Protein AF-A0A1U7M8W2-F1 (afdb_monomer)

Foldseek 3Di:
DVVVVVVVVVVVVVVVVVVVVVVVVVVVVVVVVVVVVVVVVVVVVVVVVVVVVVVVVVVVVVVVVVVVVVVVVVVVVVVVVVVVVVVVVVVVVVLVVLLVQLVVVVVVVDDLVVSCVVSVHDSVSSVVSCVVPVPD

Nearest PDB structures (foldseek):
  1tro-assembly2_E  TM=6.449E-01  e=9.296E-01  Escherichia coli str. K-12 substr. W3110
  3frw-assembly2_D  TM=6.941E-01  e=1.634E+00  Blautia obeum AT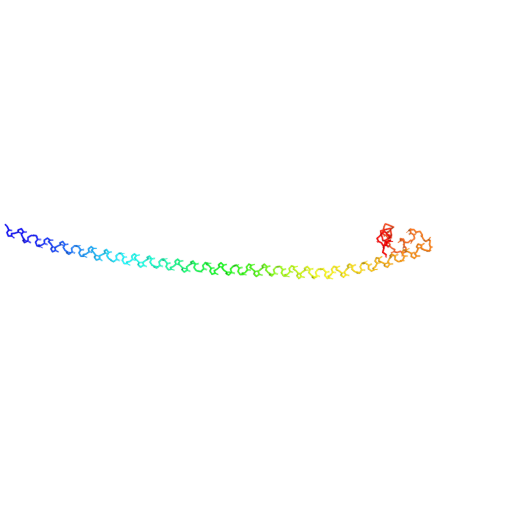CC 29174
  3g1c-assembly1_A-2  TM=7.131E-01  e=4.381E+00  Lachnospira eligens ATCC 27750

Secondary structure (DSSP, 8-state):
-HHHHHHHHHHHHHHHHHHHHHHHHHHHHHHHHHHHHHHHHHHHHHHHHHHHHHHHHHHHHHHHHHHHHHHHHHHHHHHHHHHHHHHHHHHHHHHHHHHHHHHHHHHTT--HHHHHHHHT--HHHHHHHHHHSTT-

pLDDT: mean 77.67, std 12.47, range [48.0, 93.56]

Sequence (136 aa):
MFYILIISGIFFIAFGTILEKKHGKLKKDLFIDEIYNEKNRDNKIYNDKREVELLEKRLEMLEEMLFTKVLNEEINNSTTIEEDIQEEMSVEEDSMEKYRLIVKYEKQKKSLDEISKLLGINKGEVLLLKNLYKNS

Organism: NCBI:txid1123403

Mean predicted aligned error: 19.5 Å

Structure (mmCIF, N/CA/C/O backbone):
data_AF-A0A1U7M8W2-F1
#
_entry.id   AF-A0A1U7M8W2-F1
#
loop_
_atom_site.group_PDB
_atom_site.id
_atom_site.type_symbol
_atom_site.label_atom_id
_atom_site.label_alt_id
_atom_site.label_comp_id
_atom_site.label_asym_id
_atom_site.label_entity_id
_atom_site.label_seq_id
_atom_site.pdbx_PDB_ins_code
_atom_site.Cartn_x
_atom_site.Cartn_y
_atom_site.Cartn_z
_atom_site.occupancy
_atom_site.B_iso_or_equiv
_atom_site.auth_seq_id
_atom_site.auth_comp_id
_atom_site.auth_asym_id
_atom_site.auth_atom_id
_atom_site.pdbx_PDB_model_num
ATOM 1 N N . MET A 1 1 ? 33.450 9.479 -92.700 1.00 64.44 1 MET A N 1
ATOM 2 C CA . MET A 1 1 ? 33.296 8.215 -91.942 1.00 64.44 1 MET A CA 1
ATOM 3 C C . MET A 1 1 ? 34.304 8.095 -90.796 1.00 64.44 1 MET A C 1
ATOM 5 O O . MET A 1 1 ? 33.867 7.908 -89.672 1.00 64.44 1 MET A O 1
ATOM 9 N N . PHE A 1 2 ? 35.611 8.298 -91.015 1.00 74.81 2 PHE A N 1
ATOM 10 C CA . PHE A 1 2 ? 36.640 8.154 -89.961 1.00 74.81 2 PHE A CA 1
ATOM 11 C C . PHE A 1 2 ? 36.500 9.124 -88.763 1.00 74.81 2 PHE A C 1
ATOM 13 O O . PHE A 1 2 ? 36.652 8.721 -87.616 1.00 74.81 2 PHE A O 1
ATOM 20 N N . TYR A 1 3 ? 36.129 10.386 -89.002 1.00 83.75 3 TYR A N 1
ATOM 21 C CA . TYR A 1 3 ? 35.966 11.386 -87.932 1.00 83.75 3 TYR A CA 1
ATOM 22 C C . TYR A 1 3 ? 34.808 11.091 -86.966 1.00 83.75 3 TYR A C 1
ATOM 24 O O . TYR A 1 3 ? 34.891 11.433 -85.791 1.00 83.75 3 TYR A O 1
ATOM 32 N N . ILE A 1 4 ? 33.751 10.418 -87.432 1.00 82.62 4 ILE A N 1
ATOM 33 C CA . ILE A 1 4 ? 32.584 10.078 -86.602 1.00 82.62 4 ILE A CA 1
ATOM 34 C C . ILE A 1 4 ? 32.973 9.028 -85.549 1.00 82.62 4 ILE A C 1
ATOM 36 O O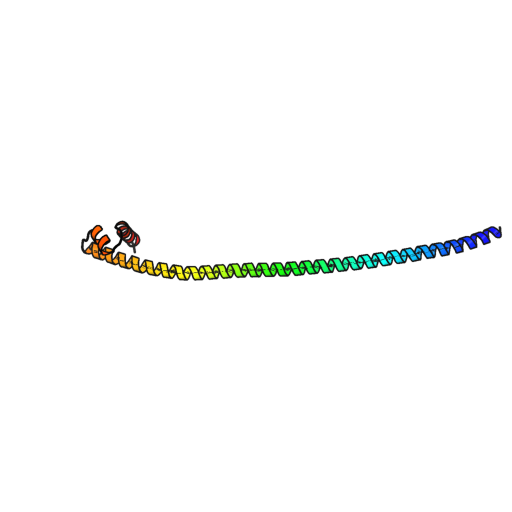 . ILE A 1 4 ? 32.561 9.134 -84.397 1.00 82.62 4 ILE A O 1
ATOM 40 N N . LEU A 1 5 ? 33.834 8.071 -85.916 1.00 81.69 5 LEU A N 1
ATOM 41 C CA . LEU A 1 5 ? 34.383 7.070 -84.994 1.00 81.69 5 LEU A CA 1
ATOM 42 C C . LEU A 1 5 ? 35.259 7.709 -83.908 1.00 81.69 5 LEU A C 1
ATOM 44 O O . LEU A 1 5 ? 35.133 7.360 -82.736 1.00 81.69 5 LEU A O 1
ATOM 48 N N . ILE A 1 6 ? 36.094 8.685 -84.275 1.00 84.62 6 ILE A N 1
ATOM 49 C CA . ILE A 1 6 ? 36.967 9.391 -83.323 1.00 84.62 6 ILE A CA 1
ATOM 50 C C . ILE A 1 6 ? 36.136 10.214 -82.327 1.00 84.62 6 ILE A C 1
ATOM 52 O O . ILE A 1 6 ? 36.362 10.139 -81.120 1.00 84.62 6 ILE A O 1
ATOM 56 N N . ILE A 1 7 ? 35.134 10.952 -82.814 1.00 87.44 7 ILE A N 1
ATOM 57 C CA . ILE A 1 7 ? 34.247 11.762 -81.963 1.00 87.44 7 ILE A CA 1
ATOM 58 C C . ILE A 1 7 ? 33.412 10.867 -81.034 1.00 87.44 7 ILE A C 1
ATOM 60 O O . ILE A 1 7 ? 33.264 11.178 -79.853 1.00 87.44 7 ILE A O 1
ATOM 64 N N . SER A 1 8 ? 32.922 9.726 -81.530 1.00 84.44 8 SER A N 1
ATOM 65 C CA . SER A 1 8 ? 32.188 8.749 -80.720 1.00 84.44 8 SER A CA 1
ATOM 66 C C . SER A 1 8 ? 33.053 8.160 -79.599 1.00 84.44 8 SER A C 1
ATOM 68 O O . SER A 1 8 ? 32.593 8.079 -78.462 1.00 84.44 8 SER A O 1
ATOM 70 N N . GLY A 1 9 ? 34.321 7.834 -79.872 1.00 84.38 9 GLY A N 1
ATOM 71 C CA . GLY A 1 9 ? 35.248 7.335 -78.851 1.00 84.38 9 GLY A CA 1
ATOM 72 C C . GLY A 1 9 ? 35.491 8.339 -77.720 1.00 84.38 9 GLY A C 1
ATOM 73 O O . GLY A 1 9 ? 35.399 7.987 -76.545 1.00 84.38 9 GLY A O 1
ATOM 74 N N . ILE A 1 10 ? 35.721 9.611 -78.063 1.00 86.69 10 ILE A N 1
ATOM 75 C CA . ILE A 1 10 ? 35.907 10.687 -77.073 1.00 86.69 10 ILE A CA 1
ATOM 76 C C . ILE A 1 10 ? 34.631 10.881 -76.241 1.00 86.69 10 ILE A C 1
ATOM 78 O O . ILE A 1 10 ? 34.704 11.053 -75.022 1.00 86.69 10 ILE A O 1
ATOM 82 N N . PHE A 1 11 ? 33.459 10.793 -76.878 1.00 88.56 11 PHE A N 1
ATOM 83 C CA . PHE A 1 11 ? 32.172 10.880 -76.193 1.00 88.56 11 PHE A CA 1
ATOM 84 C C . PHE A 1 11 ? 31.985 9.751 -75.169 1.00 88.56 11 PHE A C 1
ATOM 86 O O . PHE A 1 11 ? 31.603 10.028 -74.035 1.00 88.56 11 PHE A O 1
ATOM 93 N N . PHE A 1 12 ? 32.316 8.502 -75.511 1.00 87.44 12 PHE A N 1
ATOM 94 C CA . PHE A 1 12 ? 32.207 7.376 -74.575 1.00 87.44 12 PHE A CA 1
ATOM 95 C C . PHE A 1 12 ? 33.152 7.495 -73.372 1.00 87.44 12 PHE A C 1
ATOM 97 O O . PHE A 1 12 ? 32.749 7.172 -72.256 1.00 87.44 12 PHE A O 1
ATOM 104 N N . ILE A 1 13 ? 34.370 8.011 -73.562 1.00 84.62 13 ILE A N 1
ATOM 105 C CA . ILE A 1 13 ? 35.327 8.233 -72.464 1.00 84.62 13 ILE A CA 1
ATOM 106 C C . ILE A 1 13 ? 34.808 9.319 -71.509 1.00 84.62 13 ILE A C 1
ATOM 108 O O . ILE A 1 13 ? 34.775 9.128 -70.290 1.00 84.62 13 ILE A O 1
ATOM 112 N N . ALA A 1 14 ? 34.338 10.446 -72.052 1.00 83.56 14 ALA A N 1
ATOM 113 C CA . ALA A 1 14 ? 33.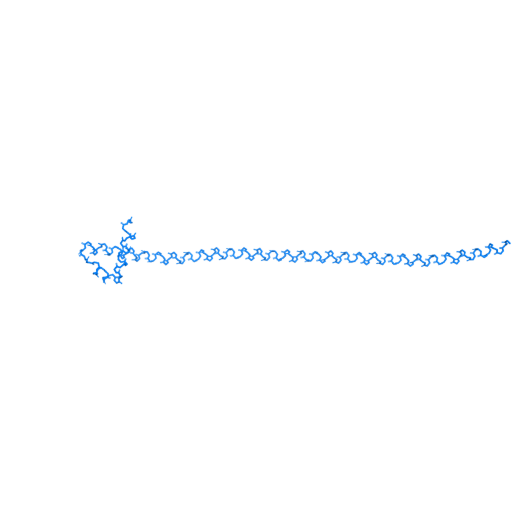746 11.514 -71.247 1.00 83.56 14 ALA A CA 1
ATOM 114 C C . ALA A 1 14 ? 32.483 11.031 -70.512 1.00 83.56 14 ALA A C 1
ATOM 116 O O . ALA A 1 14 ? 32.309 11.301 -69.324 1.00 83.56 14 ALA A O 1
ATOM 117 N N . PHE A 1 15 ? 31.636 10.255 -71.189 1.00 85.50 15 PHE A N 1
ATOM 118 C CA . PHE A 1 15 ? 30.420 9.694 -70.611 1.00 85.50 15 PHE A CA 1
ATOM 119 C C . PHE A 1 15 ? 30.725 8.699 -69.479 1.00 85.50 15 PHE A C 1
ATOM 121 O O . PHE A 1 15 ? 30.130 8.799 -68.405 1.00 85.50 15 PHE A O 1
ATOM 128 N N . GLY A 1 16 ? 31.709 7.812 -69.661 1.00 82.00 16 GLY A N 1
ATOM 129 C CA . GLY A 1 16 ? 32.148 6.857 -68.638 1.00 82.00 16 GLY A CA 1
ATOM 130 C C . GLY A 1 16 ? 32.626 7.539 -67.354 1.00 82.00 16 GLY A C 1
ATOM 131 O O . GLY A 1 16 ? 32.144 7.221 -66.266 1.00 82.00 16 GLY A O 1
ATOM 132 N N . THR A 1 17 ? 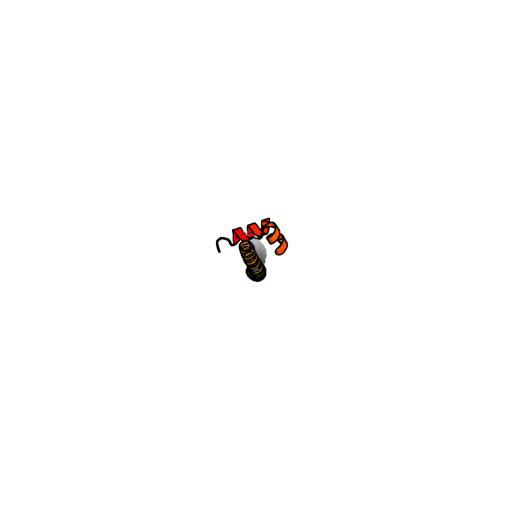33.483 8.559 -67.471 1.00 79.81 17 THR A N 1
ATOM 133 C CA . THR A 1 17 ? 33.994 9.295 -66.294 1.00 79.81 17 THR A CA 1
ATOM 134 C C . THR A 1 17 ? 32.907 10.082 -65.545 1.00 79.81 17 THR A C 1
ATOM 136 O O . THR A 1 17 ? 32.983 10.255 -64.325 1.00 79.81 17 THR A O 1
ATOM 139 N N . ILE A 1 18 ? 31.862 10.546 -66.242 1.00 80.50 18 ILE A N 1
ATOM 140 C CA . ILE A 1 18 ? 30.699 11.204 -65.625 1.00 80.50 18 ILE A CA 1
ATOM 141 C C . ILE A 1 18 ? 29.837 10.192 -64.854 1.00 80.50 18 ILE A C 1
ATOM 143 O O . ILE A 1 18 ? 29.369 10.507 -63.755 1.00 80.50 18 ILE A O 1
ATOM 147 N N . LEU A 1 19 ? 29.642 8.984 -65.391 1.00 76.25 19 LEU A N 1
ATOM 148 C CA . LEU A 1 19 ? 28.903 7.917 -64.712 1.00 76.25 19 LEU A CA 1
ATOM 149 C C . LEU A 1 19 ? 29.611 7.441 -63.441 1.00 76.25 19 LEU A C 1
ATOM 151 O O . LEU A 1 19 ? 28.964 7.336 -62.398 1.00 76.25 19 LEU A O 1
ATOM 155 N N . GLU A 1 20 ? 30.927 7.234 -63.485 1.00 67.69 20 GLU A N 1
ATOM 156 C CA . GLU A 1 20 ? 31.701 6.808 -62.310 1.00 67.69 20 GLU A CA 1
ATOM 157 C C . GLU A 1 20 ? 31.582 7.801 -61.146 1.00 67.69 20 GLU A C 1
ATOM 159 O O . GLU A 1 20 ? 31.356 7.404 -59.999 1.00 67.69 20 GLU A O 1
ATOM 164 N N . LYS A 1 21 ? 31.631 9.111 -61.432 1.00 69.25 21 LYS A N 1
ATOM 165 C CA . LYS A 1 21 ? 31.464 10.156 -60.407 1.00 69.25 21 LYS A CA 1
ATOM 166 C C . LYS A 1 21 ? 30.068 10.163 -59.783 1.00 69.25 21 LYS A C 1
ATOM 168 O O . LYS A 1 21 ? 29.947 10.441 -58.589 1.00 69.25 21 LYS A O 1
ATOM 173 N N . LYS A 1 22 ? 29.018 9.869 -60.559 1.00 68.44 22 LYS A N 1
ATOM 174 C CA . LYS A 1 22 ? 27.640 9.781 -60.046 1.00 68.44 22 LYS A CA 1
ATOM 175 C C . LYS A 1 22 ? 27.435 8.528 -59.196 1.00 68.44 22 LYS A C 1
ATOM 177 O O . LYS A 1 22 ? 26.919 8.637 -58.087 1.00 68.44 22 LYS A O 1
ATOM 182 N N . HIS A 1 23 ? 27.903 7.369 -59.660 1.00 62.97 23 HIS A N 1
ATOM 183 C CA . HIS A 1 23 ? 27.800 6.115 -58.907 1.00 62.97 23 HIS A CA 1
ATOM 184 C C . HIS A 1 23 ? 28.612 6.137 -57.605 1.00 62.97 23 HIS A C 1
ATOM 186 O O . HIS A 1 23 ? 28.155 5.607 -56.594 1.00 62.97 23 HIS A O 1
ATOM 192 N N . GLY A 1 24 ? 29.786 6.776 -57.599 1.00 67.12 24 GLY A N 1
ATOM 193 C CA . GLY A 1 24 ? 30.610 6.910 -56.397 1.00 67.12 24 GLY A CA 1
ATOM 194 C C . GLY A 1 24 ? 29.986 7.792 -55.311 1.00 67.12 24 GLY A C 1
ATOM 195 O O . GLY A 1 24 ? 30.154 7.499 -54.130 1.00 67.12 24 GLY A O 1
ATOM 196 N N . LYS A 1 25 ? 29.249 8.848 -55.687 1.00 68.06 25 LYS A N 1
ATOM 197 C CA . LYS A 1 25 ? 28.491 9.673 -54.730 1.00 68.06 25 LYS A CA 1
ATOM 198 C C . LYS A 1 25 ? 27.258 8.940 -54.209 1.00 68.06 25 LYS A C 1
ATOM 200 O O . LYS A 1 25 ? 27.107 8.821 -53.003 1.00 68.06 25 LYS A O 1
ATOM 205 N N . LEU A 1 26 ? 26.479 8.329 -55.105 1.00 68.38 26 LEU A N 1
ATOM 206 C CA . LEU A 1 26 ? 25.265 7.595 -54.736 1.00 68.38 26 LEU A CA 1
ATOM 207 C C . LEU A 1 26 ? 25.540 6.476 -53.716 1.00 68.38 26 LEU A C 1
ATOM 209 O O . LEU A 1 26 ? 24.782 6.300 -52.772 1.00 68.38 26 LEU A O 1
ATOM 213 N N . LYS A 1 27 ? 26.650 5.739 -53.875 1.00 68.19 27 LYS A N 1
ATOM 214 C CA . LYS A 1 27 ? 27.051 4.691 -52.920 1.00 68.19 27 LYS A CA 1
ATOM 215 C C . LYS A 1 27 ? 27.454 5.243 -51.552 1.00 68.19 27 LYS A C 1
ATOM 217 O O . LYS A 1 27 ? 27.228 4.572 -50.553 1.00 68.19 27 LYS A O 1
ATOM 222 N N . LYS A 1 28 ? 28.066 6.430 -51.501 1.00 71.44 28 LYS A N 1
ATOM 223 C CA . LYS A 1 28 ? 28.442 7.074 -50.235 1.00 71.44 28 LYS A CA 1
ATOM 224 C C . LYS A 1 28 ? 27.214 7.570 -49.491 1.00 71.44 28 LYS A C 1
ATOM 226 O O . LYS A 1 28 ? 27.122 7.331 -48.297 1.00 71.44 28 LYS A O 1
ATOM 231 N N . ASP A 1 29 ? 26.278 8.186 -50.202 1.00 73.38 29 ASP A N 1
ATOM 232 C CA . ASP A 1 29 ? 25.049 8.705 -49.604 1.00 73.38 29 ASP A CA 1
ATOM 233 C C . ASP A 1 29 ? 24.192 7.551 -49.051 1.00 73.38 29 ASP A C 1
ATOM 235 O O . ASP A 1 29 ? 23.771 7.600 -47.901 1.00 73.38 29 ASP A O 1
ATOM 239 N N . LEU A 1 30 ? 24.069 6.446 -49.802 1.00 76.31 30 LEU A N 1
ATOM 240 C CA . LEU A 1 30 ? 23.363 5.241 -49.347 1.00 76.31 30 LEU A CA 1
ATOM 241 C C . LEU A 1 30 ? 24.007 4.611 -48.096 1.00 76.31 30 LEU A C 1
ATOM 243 O O . LEU A 1 30 ? 23.305 4.210 -47.175 1.00 76.31 30 LEU A O 1
ATOM 247 N N . PHE A 1 31 ? 25.343 4.543 -48.052 1.00 75.44 31 PHE A N 1
ATOM 248 C CA . PHE A 1 31 ? 26.080 3.988 -46.911 1.00 75.44 31 PHE A CA 1
ATOM 249 C C . PHE A 1 31 ? 25.976 4.877 -45.664 1.00 75.44 31 PHE A C 1
ATOM 251 O O . PHE A 1 31 ? 25.887 4.380 -44.544 1.00 75.44 31 PHE A O 1
ATOM 258 N N . ILE A 1 32 ? 25.963 6.200 -45.848 1.00 74.12 32 ILE A N 1
ATOM 259 C CA . ILE A 1 32 ? 25.745 7.158 -44.761 1.00 74.12 32 ILE A CA 1
ATOM 260 C C . ILE A 1 32 ? 24.317 7.005 -44.223 1.00 74.12 32 ILE A C 1
ATOM 262 O O . ILE A 1 32 ? 24.149 6.856 -43.015 1.00 74.12 32 ILE A O 1
ATOM 266 N N . ASP A 1 33 ? 23.303 6.958 -45.088 1.00 74.25 33 ASP A N 1
ATOM 267 C CA . ASP A 1 33 ? 21.906 6.792 -44.669 1.00 74.25 33 ASP A CA 1
ATOM 268 C C . ASP A 1 33 ? 21.661 5.472 -43.918 1.00 74.25 33 ASP A C 1
ATOM 270 O O . ASP A 1 33 ? 20.876 5.434 -42.966 1.00 74.25 33 ASP A O 1
ATOM 274 N N . GLU A 1 34 ? 22.350 4.397 -44.305 1.00 76.00 34 GLU A N 1
ATOM 275 C CA . GLU A 1 34 ? 22.287 3.099 -43.626 1.00 76.00 34 GLU A CA 1
ATOM 276 C C . GLU A 1 34 ? 22.873 3.177 -42.206 1.00 76.00 34 GLU A C 1
ATOM 278 O O . GLU A 1 34 ? 22.189 2.825 -41.242 1.00 76.00 34 GLU A O 1
ATOM 283 N N . ILE A 1 35 ? 24.066 3.767 -42.050 1.00 75.12 35 ILE A N 1
ATOM 284 C CA . ILE A 1 35 ? 24.714 3.966 -40.740 1.00 75.12 35 ILE A CA 1
ATOM 285 C C . ILE A 1 35 ? 23.886 4.882 -39.828 1.00 75.12 35 ILE A C 1
ATOM 287 O O . ILE A 1 35 ? 23.742 4.619 -38.630 1.00 75.12 35 ILE A O 1
ATOM 291 N N . TYR A 1 36 ? 23.340 5.978 -40.365 1.00 70.88 36 TYR A N 1
ATOM 292 C CA . TYR A 1 36 ? 22.518 6.906 -39.583 1.00 70.88 36 TYR A CA 1
ATOM 293 C C . TYR A 1 36 ? 21.210 6.252 -39.115 1.00 70.88 36 TYR A C 1
ATOM 295 O O . TYR A 1 36 ? 20.790 6.470 -37.974 1.00 70.88 36 TYR A O 1
ATOM 303 N N . ASN A 1 37 ? 20.576 5.428 -39.955 1.00 70.88 37 ASN A N 1
ATOM 304 C CA . ASN A 1 37 ? 19.371 4.693 -39.574 1.00 70.88 37 ASN A CA 1
ATOM 305 C C . ASN A 1 37 ? 19.644 3.606 -38.533 1.00 70.88 37 ASN A C 1
ATOM 307 O O . ASN A 1 37 ? 18.853 3.455 -37.602 1.00 70.88 37 ASN A O 1
ATOM 311 N N . GLU A 1 38 ? 20.746 2.870 -38.660 1.00 72.94 38 GLU A N 1
ATOM 312 C CA . GLU A 1 38 ? 21.133 1.829 -37.705 1.00 72.94 38 GLU A CA 1
ATOM 313 C C . GLU A 1 38 ? 21.379 2.422 -36.311 1.00 72.94 38 GLU A C 1
ATOM 315 O O . GLU A 1 38 ? 20.753 2.013 -35.331 1.00 72.94 38 GLU A O 1
ATOM 320 N N . LYS A 1 39 ? 22.147 3.516 -36.237 1.00 68.44 39 LYS A N 1
ATOM 321 C CA . LYS A 1 39 ? 22.421 4.216 -34.974 1.00 68.44 39 LYS A CA 1
ATOM 322 C C . LYS A 1 39 ? 21.158 4.765 -34.300 1.00 68.44 39 LYS A C 1
ATOM 324 O O . LYS A 1 39 ? 21.056 4.757 -33.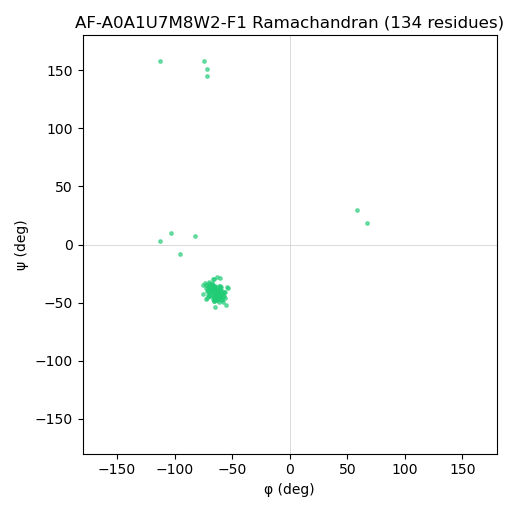073 1.00 68.44 39 LYS A O 1
ATOM 329 N N . ASN A 1 40 ? 20.185 5.238 -35.081 1.00 68.69 40 ASN A N 1
ATOM 330 C CA . ASN A 1 40 ? 18.898 5.693 -34.548 1.00 68.69 40 ASN A CA 1
ATOM 331 C C . ASN A 1 40 ? 18.036 4.537 -34.020 1.00 68.69 40 ASN A C 1
ATOM 333 O O . ASN A 1 40 ? 17.325 4.722 -33.029 1.00 68.69 40 ASN A O 1
ATOM 337 N N . ARG A 1 41 ? 18.104 3.347 -34.635 1.00 63.38 41 ARG A N 1
ATOM 338 C CA . ARG A 1 41 ? 17.411 2.150 -34.130 1.00 63.38 41 ARG A CA 1
ATOM 339 C C . ARG A 1 41 ? 17.979 1.707 -32.787 1.00 63.38 41 ARG A C 1
ATOM 341 O O . ARG A 1 41 ? 17.200 1.489 -31.863 1.00 63.38 41 ARG A O 1
ATOM 348 N N . ASP A 1 42 ? 19.300 1.668 -32.648 1.00 67.94 42 ASP A N 1
ATOM 349 C CA . ASP A 1 42 ? 19.947 1.273 -31.392 1.00 67.94 42 ASP A CA 1
ATOM 350 C C . ASP A 1 42 ? 19.653 2.254 -30.253 1.00 67.94 42 ASP A C 1
ATOM 352 O O . ASP A 1 42 ? 19.333 1.841 -29.137 1.00 67.94 42 ASP A O 1
ATOM 356 N N . ASN A 1 43 ? 19.673 3.561 -30.540 1.00 69.38 43 ASN A N 1
ATOM 357 C CA . ASN A 1 43 ? 19.311 4.588 -29.559 1.00 69.38 43 ASN A CA 1
ATOM 358 C C . ASN A 1 43 ? 17.856 4.456 -29.090 1.00 69.38 43 ASN A C 1
ATOM 360 O O . ASN A 1 43 ? 17.572 4.634 -27.904 1.00 69.38 43 ASN A O 1
ATOM 364 N N . LYS A 1 44 ? 16.938 4.128 -30.007 1.00 73.5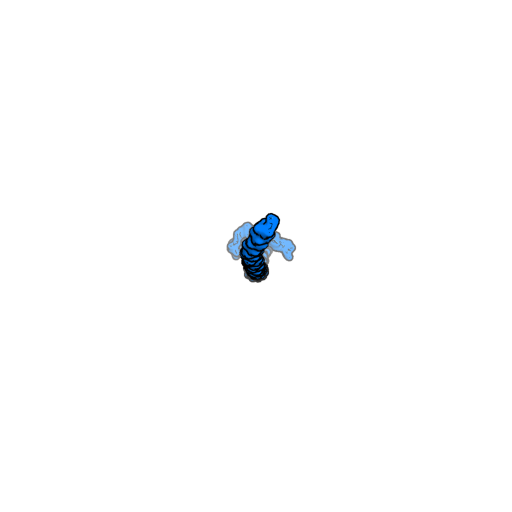6 44 LYS A N 1
ATOM 365 C CA . LYS A 1 44 ? 15.535 3.882 -29.663 1.00 73.56 44 LYS A CA 1
ATOM 366 C C . LYS A 1 44 ? 15.400 2.655 -28.759 1.00 73.56 44 LYS A C 1
ATOM 368 O O . LYS A 1 44 ? 14.781 2.750 -27.708 1.00 73.56 44 LYS A O 1
ATOM 373 N N . ILE A 1 45 ? 16.050 1.546 -29.114 1.00 73.50 45 ILE A N 1
ATOM 374 C CA . ILE A 1 45 ? 16.032 0.307 -28.320 1.00 73.50 45 ILE A CA 1
ATOM 375 C C . ILE A 1 45 ? 16.614 0.536 -26.916 1.00 73.50 45 ILE A C 1
ATOM 377 O O . ILE A 1 45 ? 16.094 0.005 -25.937 1.00 73.50 45 ILE A O 1
ATOM 381 N N . TYR A 1 46 ? 17.684 1.325 -26.793 1.00 68.50 46 TYR A N 1
ATOM 382 C CA . TYR A 1 46 ? 18.305 1.617 -25.499 1.00 68.50 46 TYR A CA 1
ATOM 383 C C . TYR A 1 46 ? 17.421 2.491 -24.598 1.00 68.50 46 TYR A C 1
ATOM 385 O O . TYR A 1 46 ? 17.372 2.280 -23.385 1.00 68.50 46 TYR A O 1
ATOM 393 N N . ASN A 1 47 ? 16.712 3.465 -25.176 1.00 72.19 47 ASN A N 1
ATOM 394 C CA . ASN A 1 47 ? 15.761 4.284 -24.427 1.00 72.19 47 ASN A CA 1
ATOM 395 C C . ASN A 1 47 ? 14.530 3.478 -24.001 1.00 72.19 47 ASN A C 1
ATOM 397 O O . ASN A 1 47 ? 14.189 3.531 -22.823 1.00 72.19 47 ASN A O 1
ATOM 401 N N . ASP A 1 48 ? 13.962 2.654 -24.886 1.00 77.69 48 ASP A N 1
ATOM 402 C CA . ASP A 1 48 ? 12.828 1.782 -24.547 1.00 77.69 48 ASP A CA 1
ATOM 403 C C . ASP A 1 48 ? 13.189 0.829 -23.390 1.00 77.69 48 ASP A C 1
ATOM 405 O O . ASP A 1 48 ? 12.418 0.670 -22.447 1.00 7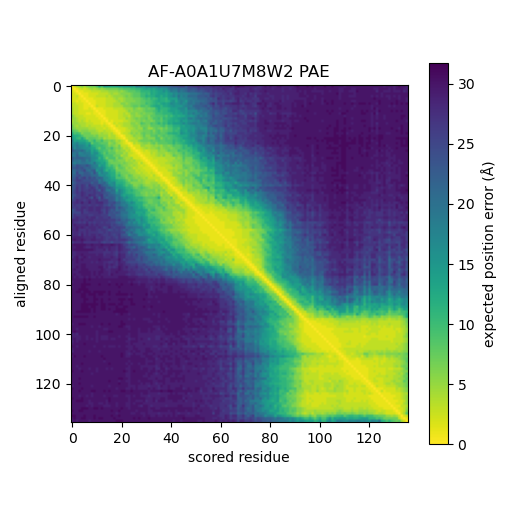7.69 48 ASP A O 1
ATOM 409 N N . LYS A 1 49 ? 14.399 0.246 -23.391 1.00 79.19 49 LYS A N 1
ATOM 410 C CA . LYS A 1 49 ? 14.870 -0.607 -22.281 1.00 79.19 49 LYS A CA 1
ATOM 411 C C . LYS A 1 49 ? 14.985 0.144 -20.954 1.00 79.19 49 LYS A C 1
ATOM 413 O O . LYS A 1 49 ? 14.605 -0.398 -19.921 1.00 79.19 49 LYS A O 1
ATOM 418 N N . ARG A 1 50 ? 15.499 1.379 -20.971 1.00 79.62 50 ARG A N 1
ATOM 419 C CA . ARG A 1 50 ? 15.597 2.212 -19.760 1.00 79.62 50 ARG A CA 1
ATOM 420 C C . ARG A 1 50 ? 14.233 2.605 -19.215 1.00 79.62 50 ARG A C 1
ATOM 422 O O . ARG A 1 50 ? 14.070 2.671 -18.001 1.00 79.62 50 ARG A O 1
ATOM 429 N N . GLU A 1 51 ? 13.275 2.885 -20.092 1.00 81.19 51 GLU A N 1
ATOM 430 C CA . GLU A 1 51 ? 11.907 3.181 -19.675 1.00 81.19 51 GLU A CA 1
ATOM 431 C C . GLU A 1 51 ? 11.271 1.960 -19.013 1.00 81.19 51 GLU A C 1
ATOM 433 O O . GLU A 1 51 ? 10.749 2.091 -17.910 1.00 81.19 51 GLU A O 1
ATOM 438 N N . VAL A 1 52 ? 11.401 0.767 -19.603 1.00 86.00 52 VAL A N 1
ATOM 439 C CA . VAL A 1 52 ? 10.896 -0.481 -19.005 1.00 86.00 52 VAL A CA 1
ATOM 440 C C . VAL A 1 52 ? 11.514 -0.743 -17.628 1.00 86.00 52 VAL A C 1
ATOM 442 O O . VAL A 1 52 ? 10.773 -0.959 -16.674 1.00 86.00 52 VAL A O 1
ATOM 445 N N . GLU A 1 53 ? 12.837 -0.620 -17.482 1.00 90.12 53 GLU A N 1
ATOM 446 C CA . GLU A 1 53 ? 13.518 -0.794 -16.186 1.00 90.12 53 GLU A CA 1
ATOM 447 C C . GLU A 1 53 ? 13.020 0.215 -15.131 1.00 90.12 53 GLU A C 1
ATOM 449 O O . GLU A 1 53 ? 12.893 -0.089 -13.943 1.00 90.12 53 GLU A O 1
ATOM 454 N N . LEU A 1 54 ? 12.715 1.444 -15.556 1.00 91.50 54 LEU A N 1
ATOM 455 C CA . LEU A 1 54 ? 12.192 2.483 -14.674 1.00 91.50 54 LEU A CA 1
ATOM 456 C C . LEU A 1 54 ? 10.732 2.223 -14.278 1.00 91.50 54 LEU A C 1
ATOM 458 O O . LEU A 1 54 ? 10.350 2.525 -13.145 1.00 91.50 54 LEU A O 1
ATOM 462 N N . LEU A 1 55 ? 9.921 1.662 -15.179 1.00 91.75 55 LEU A N 1
ATOM 463 C CA . LEU A 1 55 ? 8.568 1.208 -14.860 1.00 91.75 55 LEU A CA 1
ATOM 464 C C . LEU A 1 55 ? 8.589 0.038 -13.871 1.00 91.75 55 LEU A C 1
ATOM 466 O O . LEU A 1 55 ? 7.824 0.072 -12.912 1.00 91.75 55 LEU A O 1
ATOM 470 N N . GLU A 1 56 ? 9.475 -0.941 -14.059 1.00 91.88 56 GLU A N 1
ATOM 471 C CA . GLU A 1 56 ? 9.628 -2.086 -13.151 1.00 91.88 56 GLU A CA 1
ATOM 472 C C . GLU A 1 56 ? 9.954 -1.629 -11.724 1.00 91.88 56 GLU A C 1
ATOM 474 O O . GLU A 1 56 ? 9.231 -1.977 -10.793 1.00 91.88 56 GLU A O 1
ATOM 479 N N . LYS A 1 57 ? 10.942 -0.738 -11.555 1.00 93.31 57 LYS A N 1
ATOM 480 C CA . LYS A 1 57 ? 11.296 -0.181 -10.233 1.00 93.31 57 LYS A CA 1
ATOM 481 C C . LYS A 1 57 ? 10.148 0.578 -9.572 1.00 93.31 57 LYS A C 1
ATOM 483 O O . LYS A 1 57 ? 9.983 0.536 -8.357 1.00 93.31 57 LYS A O 1
ATOM 488 N N . ARG A 1 58 ? 9.352 1.312 -10.355 1.00 93.50 58 ARG A N 1
ATOM 489 C CA . ARG A 1 58 ? 8.171 2.014 -9.824 1.00 93.50 58 ARG A CA 1
ATOM 490 C C . ARG A 1 58 ? 7.087 1.041 -9.376 1.00 93.50 58 ARG A C 1
ATOM 492 O O . ARG A 1 58 ? 6.397 1.335 -8.405 1.00 93.50 58 ARG A O 1
ATOM 499 N N . LEU A 1 59 ? 6.926 -0.070 -10.088 1.00 93.56 59 LEU A N 1
ATOM 500 C CA . LEU A 1 59 ? 5.947 -1.098 -9.764 1.00 93.56 59 LEU A CA 1
ATOM 501 C C . LEU A 1 59 ? 6.337 -1.832 -8.475 1.00 93.56 59 LEU A C 1
ATOM 503 O O . LEU A 1 59 ? 5.503 -1.952 -7.586 1.00 93.56 59 LEU A O 1
ATOM 507 N N . GLU A 1 60 ? 7.617 -2.184 -8.333 1.00 92.75 60 GLU A N 1
ATOM 508 C CA . GLU A 1 60 ? 8.195 -2.761 -7.109 1.00 92.75 60 GLU A CA 1
ATOM 509 C C . GLU A 1 60 ? 7.996 -1.836 -5.895 1.00 92.75 60 GLU A C 1
ATOM 511 O O . GLU A 1 60 ? 7.522 -2.264 -4.846 1.00 92.75 60 GLU A O 1
ATOM 516 N N . MET A 1 61 ? 8.245 -0.530 -6.052 1.00 93.31 61 MET A N 1
ATOM 517 C CA . MET A 1 61 ? 8.039 0.445 -4.973 1.00 93.31 61 MET A CA 1
ATOM 518 C C . MET A 1 61 ? 6.560 0.596 -4.574 1.00 93.31 61 MET A C 1
ATOM 520 O O . MET A 1 61 ? 6.242 0.812 -3.403 1.00 93.31 61 MET A O 1
ATOM 524 N N . LEU A 1 62 ? 5.637 0.520 -5.540 1.00 92.31 62 LEU A N 1
ATOM 525 C CA . LEU A 1 62 ? 4.197 0.561 -5.262 1.00 92.31 62 LEU A CA 1
ATOM 526 C C . LEU A 1 62 ? 3.729 -0.704 -4.544 1.00 92.31 62 LEU A C 1
ATOM 528 O O . LEU A 1 62 ? 2.898 -0.616 -3.641 1.00 92.31 62 LEU A O 1
ATOM 532 N N . GLU A 1 63 ? 4.268 -1.856 -4.930 1.00 89.31 63 GLU A N 1
ATOM 533 C CA . GLU A 1 63 ? 4.015 -3.136 -4.281 1.00 89.31 63 GLU A CA 1
ATOM 534 C C . GLU A 1 63 ? 4.481 -3.107 -2.818 1.00 89.31 63 GLU A C 1
ATOM 536 O O . GLU A 1 63 ? 3.683 -3.369 -1.917 1.00 89.31 63 GLU A O 1
ATOM 541 N N . GLU A 1 64 ? 5.714 -2.666 -2.557 1.00 92.12 64 GLU A N 1
ATOM 542 C CA . GLU A 1 64 ? 6.249 -2.519 -1.198 1.00 92.12 64 GLU A CA 1
ATOM 543 C C . GLU A 1 64 ? 5.403 -1.559 -0.348 1.00 92.12 64 GLU A C 1
ATOM 545 O O . GLU A 1 64 ? 5.089 -1.852 0.809 1.00 92.12 64 GLU A O 1
ATOM 550 N N . MET A 1 65 ? 4.972 -0.431 -0.923 1.00 90.88 65 MET A N 1
ATOM 551 C CA . MET A 1 65 ? 4.129 0.543 -0.227 1.00 90.88 65 MET A CA 1
ATOM 552 C C . MET A 1 65 ? 2.749 -0.028 0.116 1.00 90.88 65 MET A C 1
ATOM 554 O O . MET A 1 65 ? 2.241 0.221 1.212 1.00 90.88 65 MET A O 1
ATOM 558 N N . LEU A 1 66 ? 2.141 -0.793 -0.795 1.00 88.06 66 LEU A N 1
ATOM 559 C CA . LEU A 1 66 ? 0.857 -1.451 -0.559 1.00 88.06 66 LEU A CA 1
ATOM 560 C C . LEU A 1 66 ? 0.976 -2.513 0.532 1.00 88.06 66 LEU A C 1
ATOM 562 O O . LEU A 1 66 ? 0.184 -2.488 1.472 1.00 88.06 66 LEU A O 1
ATOM 566 N N . PHE A 1 67 ? 1.980 -3.390 0.459 1.00 89.75 67 PHE A N 1
ATOM 567 C CA . PHE A 1 67 ? 2.194 -4.415 1.482 1.00 89.75 67 PHE A CA 1
ATOM 568 C C . PHE A 1 67 ? 2.521 -3.810 2.844 1.00 89.75 67 PHE A C 1
ATOM 570 O O . PHE A 1 67 ? 1.942 -4.220 3.845 1.00 89.75 67 PHE A O 1
ATOM 577 N N . THR A 1 68 ? 3.374 -2.786 2.892 1.00 81.69 68 THR A N 1
ATOM 578 C CA . THR A 1 68 ? 3.694 -2.081 4.140 1.00 81.69 68 THR A CA 1
ATOM 579 C C . THR A 1 68 ? 2.462 -1.418 4.738 1.00 81.69 68 THR A C 1
ATOM 581 O O . THR A 1 68 ? 2.259 -1.468 5.948 1.00 81.69 68 THR A O 1
ATOM 584 N N . LYS A 1 69 ? 1.609 -0.808 3.908 1.00 80.88 69 LYS A N 1
ATOM 585 C CA . LYS A 1 69 ? 0.367 -0.198 4.380 1.00 80.88 69 LYS A CA 1
ATOM 586 C C . LYS A 1 69 ? -0.593 -1.246 4.937 1.00 80.88 69 LYS A C 1
ATOM 588 O O . LYS A 1 69 ? -1.104 -1.035 6.027 1.00 80.88 69 LYS A O 1
ATOM 593 N N . VAL A 1 70 ? -0.802 -2.354 4.225 1.00 78.31 70 VAL A N 1
ATOM 594 C CA . VAL A 1 70 ? -1.685 -3.445 4.670 1.00 78.31 70 VAL A CA 1
ATOM 595 C C . VAL A 1 70 ? -1.177 -4.053 5.978 1.00 78.31 70 VAL A C 1
ATOM 597 O O . VAL A 1 70 ? -1.950 -4.173 6.921 1.00 78.31 70 VAL A O 1
ATOM 600 N N . LEU A 1 71 ? 0.124 -4.342 6.081 1.00 76.25 71 LEU A N 1
ATOM 601 C CA . LEU A 1 71 ? 0.726 -4.867 7.310 1.00 76.25 71 LEU A CA 1
ATOM 602 C C . LEU A 1 71 ? 0.628 -3.874 8.471 1.00 76.25 71 LEU A C 1
ATOM 604 O O . LEU A 1 71 ? 0.269 -4.261 9.576 1.00 76.25 71 LEU A O 1
ATOM 608 N N . ASN A 1 72 ? 0.911 -2.590 8.241 1.00 75.75 72 ASN A N 1
ATOM 609 C CA . ASN A 1 72 ? 0.795 -1.579 9.292 1.00 75.75 72 ASN A CA 1
ATOM 610 C C . ASN A 1 72 ? -0.660 -1.343 9.710 1.00 75.75 72 ASN A C 1
ATOM 612 O O . ASN A 1 72 ? -0.910 -1.047 10.870 1.00 75.75 72 ASN A O 1
ATOM 616 N N . GLU A 1 73 ? -1.618 -1.457 8.794 1.00 72.38 73 GLU A N 1
ATOM 617 C CA . GLU A 1 73 ? -3.045 -1.352 9.099 1.00 72.38 73 GLU A CA 1
ATOM 618 C C . GLU A 1 73 ? -3.526 -2.563 9.911 1.00 72.38 73 GLU A C 1
ATOM 620 O O . GLU A 1 73 ? -4.228 -2.382 10.900 1.00 72.38 73 GLU A O 1
ATOM 625 N N . GLU A 1 74 ? -3.072 -3.778 9.590 1.00 61.78 74 GLU A N 1
ATOM 626 C CA . GLU A 1 74 ? -3.317 -4.972 10.411 1.00 61.78 74 GLU A CA 1
ATOM 627 C C . GLU A 1 74 ? -2.678 -4.865 11.802 1.00 61.78 74 GLU A C 1
ATOM 629 O O . GLU A 1 74 ? -3.346 -5.138 12.799 1.00 61.78 74 GLU A O 1
ATOM 634 N N . ILE A 1 75 ? -1.423 -4.411 11.888 1.00 65.19 75 ILE A N 1
ATOM 635 C CA . ILE A 1 75 ? -0.722 -4.223 13.165 1.00 65.19 75 ILE A CA 1
ATOM 636 C C . ILE A 1 75 ? -1.423 -3.150 14.002 1.00 65.19 75 ILE A C 1
ATOM 638 O O . ILE A 1 75 ? -1.722 -3.392 15.166 1.00 65.19 75 ILE A O 1
ATOM 642 N N . ASN A 1 76 ? -1.752 -1.995 13.420 1.00 58.00 76 ASN A N 1
ATOM 643 C CA . ASN A 1 76 ? -2.457 -0.933 14.137 1.00 58.00 76 ASN A CA 1
ATOM 644 C C . ASN A 1 76 ? -3.836 -1.397 14.611 1.00 58.00 76 ASN A C 1
ATOM 646 O O . ASN A 1 76 ? -4.179 -1.152 15.760 1.00 58.00 76 ASN A O 1
ATOM 650 N N . ASN A 1 77 ? -4.585 -2.130 13.784 1.00 57.91 77 ASN A N 1
ATOM 651 C CA . ASN A 1 77 ? -5.865 -2.693 14.201 1.00 57.91 77 ASN A CA 1
ATOM 652 C C . ASN A 1 77 ? -5.689 -3.709 15.341 1.00 57.91 77 ASN A C 1
ATOM 654 O O . ASN A 1 77 ? -6.472 -3.683 16.281 1.00 57.91 77 ASN A O 1
ATOM 658 N N . SER A 1 78 ? -4.653 -4.557 15.321 1.00 54.19 78 SER A N 1
ATOM 659 C CA . SER A 1 78 ? -4.384 -5.479 16.436 1.00 54.19 78 SER A CA 1
ATOM 660 C C . SER A 1 78 ? -3.996 -4.761 17.734 1.00 54.19 78 SER A C 1
ATOM 662 O O . SER A 1 78 ? -4.483 -5.137 18.795 1.00 54.19 78 SER A O 1
ATOM 664 N N . THR A 1 79 ? -3.207 -3.685 17.657 1.00 51.00 79 THR A N 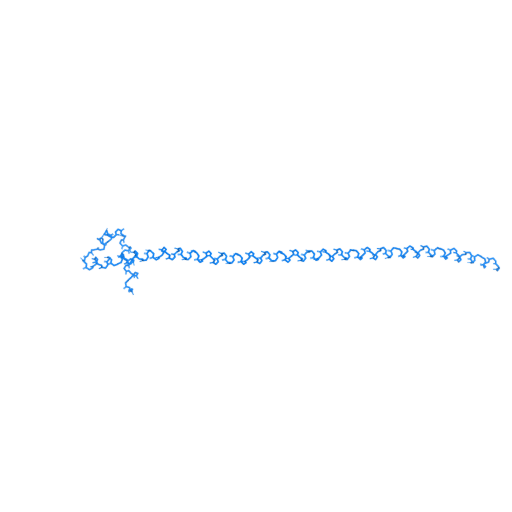1
ATOM 665 C CA . THR A 1 79 ? -2.789 -2.906 18.833 1.00 51.00 79 THR A CA 1
ATOM 666 C C . THR A 1 79 ? -3.940 -2.070 19.405 1.00 51.00 79 THR A C 1
ATOM 668 O O . THR A 1 79 ? -4.079 -1.980 20.619 1.00 51.00 79 THR A O 1
ATOM 671 N N . THR A 1 80 ? -4.812 -1.503 18.560 1.00 51.22 80 THR A N 1
ATOM 672 C CA . THR A 1 80 ? -6.017 -0.781 19.015 1.00 51.22 80 THR A CA 1
ATOM 673 C C . THR A 1 80 ? -7.034 -1.723 19.660 1.00 51.22 80 THR A C 1
ATOM 675 O O . THR A 1 80 ? -7.637 -1.368 20.664 1.00 51.22 80 THR A O 1
ATOM 678 N N . ILE A 1 81 ? -7.181 -2.949 19.146 1.00 52.06 81 ILE A N 1
ATOM 679 C CA . ILE A 1 81 ? -8.066 -3.957 19.744 1.00 52.06 81 ILE A CA 1
ATOM 680 C C . ILE A 1 81 ? -7.569 -4.382 21.138 1.00 52.06 81 ILE A C 1
ATOM 682 O O . ILE A 1 81 ? -8.383 -4.587 22.031 1.00 52.06 81 ILE A O 1
ATOM 686 N N . GLU A 1 82 ? -6.258 -4.496 21.368 1.00 50.72 82 GLU A N 1
ATOM 687 C CA . GLU A 1 82 ? -5.729 -4.873 22.690 1.00 50.72 82 GLU A CA 1
ATOM 688 C C . GLU A 1 82 ? -5.898 -3.774 23.757 1.00 50.72 82 GLU A C 1
ATOM 690 O O . GLU A 1 82 ? -6.159 -4.098 24.919 1.00 50.72 82 GLU A O 1
ATOM 695 N N . GLU A 1 83 ? -5.805 -2.494 23.380 1.00 50.97 83 GLU A N 1
ATOM 696 C CA . GLU A 1 83 ? -6.051 -1.364 24.291 1.00 50.97 83 GLU A CA 1
ATOM 697 C C . GLU A 1 83 ? -7.554 -1.162 24.574 1.00 50.97 83 GLU A C 1
ATOM 699 O O . GLU A 1 83 ? -7.930 -1.025 25.741 1.00 50.97 83 GLU A O 1
ATOM 704 N N . ASP A 1 84 ? -8.424 -1.259 23.558 1.00 48.00 84 ASP A N 1
ATOM 705 C CA . ASP A 1 84 ? -9.886 -1.167 23.738 1.00 48.00 84 ASP A CA 1
ATOM 706 C C . ASP A 1 84 ? -10.442 -2.341 24.572 1.00 48.00 84 ASP A C 1
ATOM 708 O O . ASP A 1 84 ? -11.302 -2.139 25.430 1.00 48.00 84 ASP A O 1
ATOM 712 N N . ILE A 1 85 ? -9.926 -3.569 24.404 1.00 52.28 85 ILE A N 1
ATOM 713 C CA . ILE A 1 85 ? -10.369 -4.733 25.199 1.00 52.28 85 ILE A CA 1
ATOM 714 C C . ILE A 1 85 ? -9.996 -4.580 26.681 1.00 52.28 85 ILE A C 1
ATOM 716 O O . ILE A 1 85 ? -10.769 -4.987 27.552 1.00 52.28 85 ILE A O 1
ATOM 720 N N . GLN A 1 86 ? -8.833 -4.005 27.007 1.00 51.78 86 GLN A N 1
ATOM 721 C CA . GLN A 1 86 ? -8.463 -3.770 28.408 1.00 51.78 86 GLN A CA 1
ATOM 722 C C . GLN A 1 86 ? -9.358 -2.721 29.076 1.00 51.78 86 GLN A C 1
ATOM 724 O O . GLN A 1 86 ? -9.737 -2.899 30.239 1.00 51.78 86 GLN A O 1
ATOM 729 N N . GLU A 1 87 ? -9.721 -1.654 28.360 1.00 49.62 87 GLU A N 1
ATOM 730 C CA . GLU A 1 87 ? -10.613 -0.624 28.892 1.00 49.62 87 GLU A CA 1
ATOM 731 C C . GLU A 1 87 ? -12.047 -1.166 29.050 1.00 49.62 87 GLU A C 1
ATOM 733 O O . GLU A 1 87 ? -12.627 -1.032 30.132 1.00 49.62 87 GLU A O 1
ATOM 738 N N . GLU A 1 88 ? -12.572 -1.899 28.059 1.00 51.91 88 GLU A N 1
ATOM 739 C CA . GLU A 1 88 ? -13.889 -2.555 28.131 1.00 51.91 88 GLU A CA 1
ATOM 740 C C . GLU A 1 88 ? -13.985 -3.589 29.267 1.00 51.91 88 GLU A C 1
ATOM 742 O O . GLU A 1 88 ? -14.965 -3.580 30.017 1.00 51.91 88 GLU A O 1
ATOM 747 N N . MET A 1 89 ? -12.959 -4.427 29.474 1.00 53.19 89 MET A N 1
ATOM 748 C CA . MET A 1 89 ? -12.945 -5.396 30.580 1.00 53.19 89 MET A CA 1
ATOM 749 C C . MET A 1 89 ? -12.985 -4.715 31.955 1.00 53.19 89 MET A C 1
ATOM 751 O O . MET A 1 89 ? -13.687 -5.178 32.856 1.00 53.19 89 MET A O 1
ATOM 755 N N . SER A 1 90 ? -12.270 -3.598 32.125 1.00 56.16 90 SER A N 1
ATOM 756 C CA . SER A 1 90 ? -12.257 -2.858 33.395 1.00 56.16 90 SER A CA 1
ATOM 757 C C . SER A 1 90 ? -13.611 -2.205 33.715 1.00 56.16 90 SER A C 1
ATOM 759 O O . SER A 1 90 ? -14.044 -2.179 34.870 1.00 56.16 90 SER A O 1
ATOM 761 N N . VAL A 1 91 ? -14.317 -1.728 32.685 1.00 59.94 91 VAL A N 1
ATOM 762 C CA . VAL A 1 91 ? -15.642 -1.105 32.806 1.00 59.94 91 VAL A CA 1
ATOM 763 C C . VAL A 1 91 ? -16.732 -2.155 33.049 1.00 59.94 91 VAL A C 1
ATOM 765 O O . VAL A 1 91 ? -17.684 -1.901 33.798 1.00 59.94 91 VAL A O 1
ATOM 768 N N . GLU A 1 92 ? -16.605 -3.347 32.459 1.00 61.09 92 GLU A N 1
ATOM 769 C CA . GLU A 1 92 ? -17.538 -4.454 32.682 1.00 61.09 92 GLU A CA 1
ATOM 770 C C . GLU A 1 92 ? -17.434 -5.015 34.113 1.00 61.09 92 GLU A C 1
ATOM 772 O O . GLU A 1 92 ? -18.465 -5.271 34.746 1.00 61.09 92 GLU A O 1
ATOM 777 N N . GLU A 1 93 ? -16.221 -5.128 34.670 1.00 66.31 93 GLU A N 1
ATOM 778 C CA . GLU A 1 93 ? -16.015 -5.544 36.065 1.00 66.31 93 GLU A CA 1
ATOM 779 C C . GLU A 1 93 ? -16.675 -4.574 37.066 1.00 66.31 93 GLU A C 1
ATOM 781 O O . GLU A 1 93 ? -17.417 -5.016 37.953 1.00 66.31 93 GLU A O 1
ATOM 786 N N . ASP A 1 94 ? -16.495 -3.260 36.884 1.00 75.69 94 ASP A N 1
ATOM 787 C CA . ASP A 1 94 ? -17.117 -2.223 37.726 1.00 75.69 94 ASP A CA 1
ATOM 788 C C . ASP A 1 94 ? -18.654 -2.214 37.591 1.00 75.69 94 ASP A C 1
ATOM 790 O O . ASP A 1 94 ? -19.396 -2.130 38.578 1.00 75.69 94 ASP A O 1
ATOM 794 N N . SER A 1 95 ? -19.169 -2.392 36.371 1.00 79.25 95 SER A N 1
ATOM 795 C CA . SER A 1 95 ? -20.613 -2.460 36.102 1.00 79.25 95 SER A CA 1
ATOM 796 C C . SER A 1 95 ? -21.271 -3.685 36.747 1.00 79.25 95 SER A C 1
ATOM 798 O O . SER A 1 95 ? -22.362 -3.589 37.327 1.00 79.25 95 SER A O 1
ATOM 800 N N . MET A 1 96 ? -20.591 -4.833 36.716 1.00 82.38 96 MET A N 1
ATOM 801 C CA . MET A 1 96 ? -21.059 -6.065 37.347 1.00 82.38 96 MET A CA 1
ATOM 802 C C . MET A 1 96 ? -21.015 -5.978 38.879 1.00 82.38 96 MET A C 1
ATOM 804 O O . MET A 1 96 ? -21.931 -6.457 39.563 1.00 82.38 96 MET A O 1
ATOM 808 N N . GLU A 1 97 ? -19.994 -5.335 39.452 1.00 84.31 97 GLU A N 1
ATOM 809 C CA . GLU A 1 97 ? -19.926 -5.082 40.893 1.00 84.31 97 GLU A CA 1
ATOM 810 C C . GLU A 1 97 ? -21.073 -4.171 41.358 1.00 84.31 97 GLU A C 1
ATOM 812 O O . GLU A 1 97 ? -21.794 -4.502 42.312 1.00 84.31 97 GLU A O 1
ATOM 817 N N . LYS A 1 98 ? -21.332 -3.082 40.624 1.00 85.50 98 LYS A N 1
ATOM 818 C CA . LYS A 1 98 ? -22.473 -2.188 40.870 1.00 85.50 98 LYS A CA 1
ATOM 819 C C . LYS A 1 98 ? -23.806 -2.934 40.796 1.00 85.50 98 LYS A C 1
ATOM 821 O O . LYS A 1 98 ? -24.641 -2.764 41.688 1.00 85.50 98 LYS A O 1
ATOM 826 N N . TYR A 1 99 ? -24.002 -3.822 39.818 1.00 88.06 99 TYR A N 1
ATOM 827 C CA . TYR A 1 99 ? -25.209 -4.655 39.735 1.00 88.06 99 TYR A CA 1
ATOM 828 C C . TYR A 1 99 ? -25.389 -5.570 40.960 1.00 88.06 99 TYR A C 1
ATOM 830 O O . TYR A 1 99 ? -26.480 -5.630 41.540 1.00 88.06 99 TYR A O 1
ATOM 838 N N . ARG A 1 100 ? -24.322 -6.229 41.433 1.00 87.00 100 ARG A N 1
ATOM 839 C CA . ARG A 1 100 ? -24.376 -7.055 42.658 1.00 87.00 100 ARG A CA 1
ATOM 840 C C . ARG A 1 100 ? -24.810 -6.242 43.878 1.00 87.00 100 ARG A C 1
ATOM 842 O O . ARG A 1 100 ? -25.601 -6.726 44.697 1.00 87.00 100 ARG A O 1
ATOM 849 N N . LEU A 1 101 ? -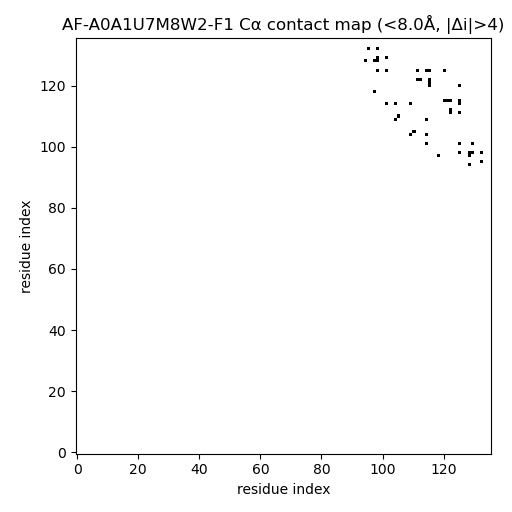24.327 -5.007 44.000 1.00 88.44 101 LEU A N 1
ATOM 850 C CA . LEU A 1 101 ? -24.727 -4.097 45.073 1.00 88.44 101 LEU A CA 1
ATOM 851 C C . LEU A 1 101 ? -26.191 -3.655 44.941 1.00 88.44 101 LEU A C 1
ATOM 853 O O . LEU A 1 101 ? -26.902 -3.658 45.949 1.00 88.44 101 LEU A O 1
ATOM 857 N N . ILE A 1 102 ? -26.677 -3.369 43.727 1.00 89.31 102 ILE A N 1
ATOM 858 C CA . ILE A 1 102 ? -28.097 -3.067 43.465 1.00 89.31 102 ILE A CA 1
ATOM 859 C C . ILE A 1 102 ? -28.983 -4.212 43.974 1.00 89.31 102 ILE A C 1
ATOM 861 O O . ILE A 1 102 ? -29.871 -3.977 44.794 1.00 89.31 102 ILE A O 1
ATOM 865 N N . VAL A 1 103 ? -28.699 -5.461 43.585 1.00 87.56 103 VAL A N 1
ATOM 866 C CA . VAL A 1 103 ? -29.468 -6.642 44.028 1.00 87.56 103 VAL A CA 1
ATOM 867 C C . VAL A 1 103 ? -29.426 -6.804 45.552 1.00 87.56 103 VAL A C 1
ATOM 869 O O . VAL A 1 103 ? -30.435 -7.135 46.183 1.00 87.56 103 VAL A O 1
ATOM 872 N N . LYS A 1 104 ? -28.270 -6.554 46.180 1.00 89.94 104 LYS A N 1
ATOM 873 C CA . LYS A 1 104 ? -28.125 -6.597 47.643 1.00 89.94 104 LYS A CA 1
ATOM 874 C C . LYS A 1 104 ? -29.000 -5.546 48.330 1.00 89.94 104 LYS A C 1
ATOM 876 O O . LYS A 1 104 ? -29.638 -5.862 49.334 1.00 89.94 104 LYS A O 1
ATOM 881 N N . TYR A 1 105 ? -29.055 -4.323 47.808 1.00 89.44 105 TYR A N 1
ATOM 882 C CA . TYR A 1 105 ? -29.881 -3.256 48.372 1.00 89.44 105 TYR A CA 1
ATOM 883 C C . TYR A 1 105 ? -31.378 -3.449 48.103 1.00 89.44 105 TYR A C 1
ATOM 885 O O . TYR A 1 105 ? -32.187 -3.157 48.985 1.00 89.44 105 TYR A O 1
ATOM 893 N N . GLU A 1 106 ? -31.758 -4.036 46.965 1.00 87.12 106 GLU A N 1
ATOM 894 C CA . GLU A 1 106 ? -33.145 -4.446 46.710 1.00 87.12 106 GLU A CA 1
ATOM 895 C C . GLU A 1 106 ? -33.608 -5.514 47.713 1.00 87.12 106 GLU A C 1
ATOM 897 O O . GLU A 1 106 ? -34.696 -5.401 48.280 1.00 87.12 106 GLU A O 1
ATOM 902 N N . LYS A 1 107 ? -32.761 -6.508 48.027 1.00 89.06 107 LYS A N 1
ATOM 903 C CA . LYS A 1 107 ? -33.048 -7.507 49.079 1.00 89.06 107 LYS A CA 1
ATOM 904 C C . LYS A 1 107 ? -33.234 -6.874 50.462 1.00 89.06 107 LYS A C 1
ATOM 906 O O . LYS A 1 107 ? -33.987 -7.396 51.279 1.00 89.06 107 LYS A O 1
ATOM 911 N N . GLN A 1 108 ? -32.585 -5.738 50.714 1.00 90.44 108 GLN A N 1
ATOM 912 C CA . GLN A 1 108 ? -32.748 -4.939 51.934 1.00 90.44 108 GLN A CA 1
ATOM 913 C C . GLN A 1 108 ? -33.975 -4.007 51.892 1.00 90.44 108 GLN A C 1
ATOM 915 O O . GLN A 1 108 ? -34.151 -3.209 52.809 1.00 90.44 108 GLN A O 1
ATOM 920 N N . LYS A 1 109 ? -34.827 -4.109 50.859 1.00 90.00 109 LYS A N 1
ATOM 921 C CA . LYS A 1 109 ? -36.015 -3.268 50.627 1.00 90.00 109 LYS A CA 1
ATOM 922 C C . LYS A 1 109 ? -35.708 -1.768 50.520 1.00 90.00 109 LYS A C 1
ATOM 924 O O . LYS A 1 109 ? -36.561 -0.949 50.856 1.00 90.00 109 LYS A O 1
ATOM 929 N N . LYS A 1 110 ? -34.509 -1.404 50.048 1.00 88.44 110 LYS A N 1
ATOM 930 C CA . LYS A 1 110 ? -34.167 -0.001 49.773 1.00 88.44 110 LYS A CA 1
ATOM 931 C C . LYS A 1 110 ? -34.909 0.503 48.541 1.00 88.44 110 LYS A C 1
ATOM 933 O O . LYS A 1 110 ? -35.128 -0.246 47.588 1.00 88.44 110 LYS A O 1
ATOM 938 N N . SER A 1 111 ? -35.287 1.775 48.558 1.00 89.75 111 SER A N 1
ATOM 939 C CA . SER A 1 111 ? -35.917 2.419 47.404 1.00 89.75 111 SER A CA 1
ATOM 940 C C . SER A 1 111 ? -34.898 2.705 46.295 1.00 89.75 111 SER A C 1
ATOM 942 O O . SER A 1 111 ? -33.699 2.830 46.548 1.00 89.75 111 SER A O 1
ATOM 944 N N . LEU A 1 112 ? -35.375 2.861 45.057 1.00 88.25 112 LEU A N 1
ATOM 945 C CA . LEU A 1 112 ? -34.532 3.208 43.904 1.00 88.25 112 LEU A CA 1
ATOM 946 C C . LEU A 1 112 ? -33.702 4.482 44.158 1.00 88.25 112 LEU A C 1
ATOM 948 O O . LEU A 1 112 ? -32.537 4.564 43.776 1.00 88.25 112 LEU A O 1
ATOM 952 N N . ASP A 1 113 ? -34.295 5.455 44.849 1.00 89.12 113 ASP A N 1
ATOM 953 C CA . ASP A 1 113 ? -33.673 6.733 45.199 1.00 89.12 113 ASP A CA 1
ATOM 954 C C . ASP A 1 113 ? -32.522 6.562 46.191 1.00 89.12 113 ASP A C 1
ATOM 956 O O . ASP A 1 113 ? -31.496 7.232 46.084 1.00 89.12 113 ASP A O 1
ATOM 960 N N . GLU A 1 114 ? -32.676 5.654 47.152 1.00 87.88 114 GLU A N 1
ATOM 961 C CA . GLU A 1 114 ? -31.630 5.328 48.120 1.00 87.88 114 GLU A CA 1
ATOM 962 C C . GLU A 1 114 ? -30.494 4.548 47.465 1.00 87.88 114 GLU A C 1
ATOM 964 O O . GLU A 1 114 ? -29.332 4.822 47.745 1.00 87.88 114 GLU A O 1
ATOM 969 N N . ILE A 1 115 ? -30.815 3.613 46.568 1.00 89.50 115 ILE A N 1
ATOM 970 C CA . ILE A 1 115 ? -29.821 2.832 45.822 1.00 89.50 115 ILE A CA 1
ATOM 971 C C . ILE A 1 115 ? -28.970 3.753 44.943 1.00 89.50 115 ILE A C 1
ATOM 973 O O . ILE A 1 115 ? -27.745 3.683 44.993 1.00 89.50 115 ILE A O 1
ATOM 977 N N . SER A 1 116 ? -29.617 4.663 44.210 1.00 89.88 116 SER A N 1
ATOM 978 C CA . SER A 1 116 ? -28.957 5.688 43.392 1.00 89.88 116 SER A CA 1
ATOM 979 C C . SER A 1 116 ? -27.999 6.550 44.224 1.00 89.88 116 SER A C 1
ATOM 981 O O . SER A 1 116 ? -26.844 6.727 43.846 1.00 89.88 116 SER A O 1
ATOM 983 N N . LYS A 1 117 ? -28.426 7.011 45.409 1.00 90.44 117 LYS A N 1
ATOM 984 C CA . LYS A 1 117 ? -27.568 7.797 46.313 1.00 90.44 117 LYS A CA 1
ATOM 985 C C . LYS A 1 117 ? -26.402 6.999 46.896 1.00 90.44 117 LYS A C 1
ATOM 987 O O . LYS A 1 117 ? -25.319 7.549 47.042 1.00 90.44 117 LYS A O 1
ATOM 992 N N . LEU A 1 118 ? -26.618 5.733 47.255 1.00 87.31 118 LEU A N 1
ATOM 993 C CA . LEU A 1 118 ? -25.587 4.881 47.861 1.00 87.31 118 LEU A CA 1
ATOM 994 C C . LEU A 1 118 ? -24.484 4.494 46.878 1.00 87.31 118 LEU A C 1
ATOM 996 O O . LEU A 1 118 ? -23.344 4.320 47.291 1.00 87.31 118 LEU A O 1
ATOM 1000 N N . LEU A 1 119 ? -24.838 4.349 45.604 1.00 86.31 119 LEU A N 1
ATOM 1001 C CA . LEU A 1 119 ? -23.915 3.967 44.539 1.00 86.31 119 LEU A CA 1
ATOM 1002 C C . LEU A 1 119 ? -23.352 5.170 43.773 1.00 86.31 119 LEU A C 1
ATOM 1004 O O . LEU A 1 119 ? -22.460 4.993 42.954 1.00 86.31 119 LEU A O 1
ATOM 1008 N N . GLY A 1 120 ? -23.863 6.380 44.021 1.00 87.69 120 GLY A N 1
ATOM 1009 C CA . GLY A 1 120 ? -23.443 7.588 43.307 1.00 87.69 120 GLY A CA 1
ATOM 1010 C C . GLY A 1 120 ? -23.833 7.603 41.825 1.00 87.69 120 GLY A C 1
ATOM 1011 O O . GLY A 1 120 ? -23.262 8.374 41.063 1.00 87.69 120 GLY A O 1
ATOM 1012 N N . ILE A 1 121 ? -24.794 6.768 41.421 1.00 88.38 121 ILE A N 1
ATOM 1013 C CA . ILE A 1 121 ? -25.236 6.598 40.028 1.00 88.38 121 ILE A CA 1
ATOM 1014 C C . ILE A 1 121 ? -26.657 7.114 39.830 1.00 88.38 121 ILE A C 1
ATOM 1016 O O . ILE A 1 121 ? -27.453 7.183 40.771 1.00 88.38 121 ILE A O 1
ATOM 1020 N N . ASN A 1 122 ? -27.019 7.448 38.595 1.00 90.19 122 ASN A N 1
ATOM 1021 C CA . ASN A 1 122 ? -28.355 7.956 38.291 1.00 90.19 122 ASN A CA 1
ATOM 1022 C C . ASN A 1 122 ? -29.420 6.853 38.394 1.00 90.19 122 ASN A C 1
ATOM 1024 O O . ASN A 1 122 ? -29.168 5.689 38.099 1.00 90.19 122 ASN A O 1
ATOM 1028 N N . LYS A 1 123 ? -30.668 7.213 38.725 1.00 88.31 123 LYS A N 1
ATOM 1029 C CA . LYS A 1 123 ? -31.792 6.249 38.764 1.00 88.31 123 LYS A CA 1
ATOM 1030 C C . LYS A 1 123 ? -31.965 5.488 37.443 1.00 88.31 123 LYS A C 1
ATOM 1032 O O . LYS A 1 123 ? -32.301 4.308 37.452 1.00 88.31 123 LYS A O 1
ATOM 1037 N N . GLY A 1 124 ? -31.729 6.167 36.317 1.00 87.38 124 GLY A N 1
ATOM 1038 C CA . GLY A 1 124 ? -31.751 5.552 34.989 1.00 87.38 124 GLY A CA 1
ATOM 1039 C C . GLY A 1 124 ? -30.663 4.493 34.821 1.00 87.38 124 GLY A C 1
ATOM 1040 O O . GLY A 1 124 ? -30.940 3.418 34.311 1.00 87.38 124 GLY A O 1
ATOM 1041 N N . GLU A 1 125 ? -29.463 4.753 35.333 1.00 85.00 125 GLU A N 1
ATOM 1042 C CA . GLU A 1 125 ? -28.328 3.826 35.299 1.00 85.00 125 GLU A CA 1
ATOM 1043 C C . GLU A 1 125 ? -28.584 2.579 36.157 1.00 85.00 125 GLU A C 1
ATOM 1045 O O . GLU A 1 125 ? -28.341 1.465 35.705 1.00 85.00 125 GLU A O 1
ATOM 1050 N N . VAL A 1 126 ? -29.207 2.736 37.333 1.00 87.31 126 VAL A N 1
ATOM 1051 C CA . VAL A 1 126 ? -29.668 1.602 38.161 1.00 87.31 126 VAL A CA 1
ATOM 1052 C C . VAL A 1 126 ? -30.621 0.693 37.374 1.00 87.31 126 VAL A C 1
ATOM 1054 O O . VAL A 1 126 ? -30.501 -0.532 37.420 1.00 87.31 126 VAL A O 1
ATOM 1057 N N . LEU A 1 127 ? -31.576 1.280 36.643 1.00 88.12 127 LEU A N 1
ATOM 1058 C CA . LEU A 1 127 ? -32.534 0.527 35.827 1.00 88.12 127 LEU A CA 1
ATOM 1059 C C . LEU A 1 127 ? -31.877 -0.115 34.599 1.00 88.12 127 LEU A C 1
ATOM 1061 O O . LEU A 1 127 ? -32.247 -1.230 34.232 1.00 88.12 127 LEU A O 1
ATOM 1065 N N . LEU A 1 128 ? -30.911 0.566 33.981 1.00 88.94 128 LEU A N 1
ATOM 1066 C CA . LEU A 1 128 ? -30.148 0.044 32.849 1.00 88.94 128 LEU A CA 1
ATOM 1067 C C . LEU A 1 128 ? -29.316 -1.166 33.267 1.00 88.94 128 LEU A C 1
ATOM 1069 O O . LEU A 1 128 ? -29.505 -2.232 32.691 1.00 88.94 128 LEU A O 1
ATOM 1073 N N . LEU A 1 129 ? -28.497 -1.044 34.316 1.00 87.75 129 LEU A N 1
ATOM 1074 C CA . LEU A 1 129 ? -27.714 -2.159 34.860 1.00 87.75 129 LEU A CA 1
ATOM 1075 C C . LEU A 1 129 ? -28.618 -3.333 35.239 1.00 87.75 129 LEU A C 1
ATOM 1077 O O . LEU A 1 129 ? -28.319 -4.484 34.930 1.00 87.75 129 LEU A O 1
ATOM 1081 N N . LYS A 1 130 ? -29.780 -3.048 35.834 1.00 84.88 130 LYS A N 1
ATOM 1082 C CA . LYS A 1 130 ? -30.763 -4.086 36.135 1.00 84.88 130 LYS A CA 1
ATOM 1083 C C . LYS A 1 130 ? -31.252 -4.800 34.883 1.00 84.88 130 LYS A C 1
ATOM 1085 O O . LYS A 1 130 ? -31.362 -6.014 34.921 1.00 84.88 130 LYS A O 1
ATOM 1090 N N . ASN A 1 131 ? -31.572 -4.083 33.809 1.00 85.38 131 ASN A N 1
ATOM 1091 C CA . ASN A 1 131 ? -32.066 -4.689 32.572 1.00 85.38 131 ASN A CA 1
ATOM 1092 C C . ASN A 1 131 ? -30.977 -5.455 31.816 1.00 85.38 131 ASN A C 1
ATOM 1094 O O . ASN A 1 131 ? -31.275 -6.515 31.272 1.00 85.38 131 ASN A O 1
ATOM 1098 N N . LEU A 1 132 ? -29.746 -4.941 31.810 1.00 83.50 132 LEU A N 1
ATOM 1099 C CA . LEU A 1 132 ? -28.604 -5.558 31.137 1.00 83.50 132 LEU A CA 1
ATOM 1100 C C . LEU A 1 132 ? -28.242 -6.909 31.767 1.00 83.50 132 LEU A C 1
ATOM 1102 O O . LEU A 1 132 ? -28.078 -7.887 31.048 1.00 83.50 132 LEU A O 1
ATOM 1106 N N . TYR A 1 133 ? -28.226 -6.994 33.101 1.00 81.56 133 TYR A N 1
ATOM 1107 C CA . TYR A 1 133 ? -27.816 -8.201 33.832 1.00 81.56 133 TYR A CA 1
ATOM 1108 C C . TYR A 1 133 ? -28.984 -9.018 34.417 1.00 81.56 133 TYR A C 1
ATOM 1110 O O . TYR A 1 133 ? -28.768 -9.942 35.198 1.00 81.56 133 TYR A O 1
ATOM 1118 N N . LYS A 1 134 ? -30.244 -8.715 34.062 1.00 74.00 134 LYS A N 1
ATOM 1119 C CA . LYS A 1 134 ? -31.424 -9.472 34.543 1.00 74.00 134 LYS A CA 1
ATOM 1120 C C . LYS A 1 134 ? -31.429 -10.935 34.085 1.00 74.00 134 LYS A C 1
ATOM 1122 O O . LYS A 1 134 ? -32.057 -11.764 34.740 1.00 74.00 134 LYS A O 1
ATOM 1127 N N . ASN A 1 135 ? -30.800 -11.205 32.940 1.00 63.38 135 ASN A N 1
ATOM 1128 C CA . ASN A 1 135 ? -30.822 -12.492 32.242 1.00 63.38 135 ASN A CA 1
ATOM 1129 C C . ASN A 1 135 ? -29.456 -13.204 32.225 1.00 63.38 135 ASN A C 1
ATOM 1131 O O . ASN A 1 135 ? -29.355 -14.259 31.598 1.00 63.38 135 ASN A O 1
ATOM 1135 N N . SER A 1 136 ? -28.442 -12.626 32.874 1.00 55.19 136 SER A N 1
ATOM 1136 C CA . SER A 1 136 ? -27.116 -13.227 33.075 1.00 55.19 136 SER A CA 1
ATOM 1137 C C . SER A 1 136 ? -27.065 -13.954 34.414 1.00 55.19 136 SER A C 1
ATOM 1139 O O . SER A 1 136 ? -26.478 -15.055 34.459 1.00 55.19 136 SER A O 1
#

Radius of gyration: 50.09 Å; Cα contacts (8 Å, |Δi|>4): 24; chains: 1; bounding box: 73×25×144 Å

Solvent-accessible surface area (backbone atoms only — not comparable to full-atom values): 7475 Å² total; per-residue (Å²): 117,72,67,59,56,55,54,50,53,55,49,51,56,56,50,50,58,54,49,53,58,51,54,58,49,55,54,50,53,54,52,49,53,49,53,56,51,51,54,52,51,53,52,50,53,53,50,54,51,51,51,52,56,52,50,51,55,53,50,54,51,50,50,52,51,50,53,51,49,52,51,51,50,51,50,49,53,54,55,52,51,57,54,51,50,55,54,51,52,55,51,49,53,53,51,51,52,52,41,56,49,50,55,53,40,49,77,68,69,51,51,68,70,54,51,20,64,76,70,75,45,53,62,66,52,56,53,46,46,49,65,72,56,68,84,111